Protein AF-A0A6S6TZC6-F1 (afdb_monomer)

pLDDT: mean 83.6, std 11.92, range [46.72, 96.12]

Sequence (121 aa):
MRLTLNKPEFILLQKLIDESQKQHQKSLKFFDDEEMAMLQAISLRISQNALKPISPKKKNATKEATQKRIKEAKNKISNAVNMMRFENKKITISSIASEAGVSYNTVKKYKDSINEIAKTY

Foldseek 3Di:
DDDDDDPVRVVVVVVVVVVVVVVVVVVVVVDDPVNVVVVVVVVVVVVVVVPDDDDPVRVVVVVVVVVVVLVLLVVLLLVLLVVCVVVVHDDDLVSSCVSSVHDSVSSVVCVVVSVVSVPPD

Organism: NCBI:txid269237

Structure (mmCIF, N/CA/C/O backbone):
data_AF-A0A6S6TZC6-F1
#
_entry.id   AF-A0A6S6TZC6-F1
#
loop_
_atom_site.group_PDB
_atom_site.id
_atom_site.type_symbol
_atom_site.label_atom_id
_atom_site.label_alt_id
_atom_site.label_comp_id
_atom_site.label_asym_id
_atom_site.label_entity_id
_atom_site.label_seq_id
_atom_site.pdbx_PDB_ins_code
_atom_site.Cartn_x
_atom_site.Cartn_y
_atom_site.Cartn_z
_atom_site.occupancy
_atom_site.B_iso_or_equiv
_atom_site.auth_seq_id
_atom_site.auth_comp_id
_atom_site.auth_asym_id
_atom_site.auth_atom_id
_atom_site.pdbx_PDB_model_num
ATOM 1 N N . MET A 1 1 ? 42.800 -20.104 -9.813 1.00 49.00 1 MET A N 1
ATOM 2 C CA . MET A 1 1 ? 43.556 -21.378 -9.821 1.00 49.00 1 MET A CA 1
ATOM 3 C C . MET A 1 1 ? 44.572 -21.298 -10.958 1.00 49.00 1 MET A C 1
ATOM 5 O O . MET A 1 1 ? 44.173 -20.880 -12.037 1.00 49.00 1 MET A O 1
ATOM 9 N N . ARG A 1 2 ? 45.867 -21.570 -10.733 1.00 54.28 2 ARG A N 1
ATOM 10 C CA . ARG A 1 2 ? 46.909 -21.461 -11.777 1.00 54.28 2 ARG A CA 1
ATOM 11 C C . ARG A 1 2 ? 47.051 -22.816 -12.471 1.00 54.28 2 ARG A C 1
ATOM 13 O O . ARG A 1 2 ? 47.374 -23.791 -11.804 1.00 54.28 2 ARG A O 1
ATOM 20 N N . LEU A 1 3 ? 46.777 -22.880 -13.772 1.00 68.88 3 LEU A N 1
ATOM 21 C CA . LEU A 1 3 ? 46.941 -24.104 -14.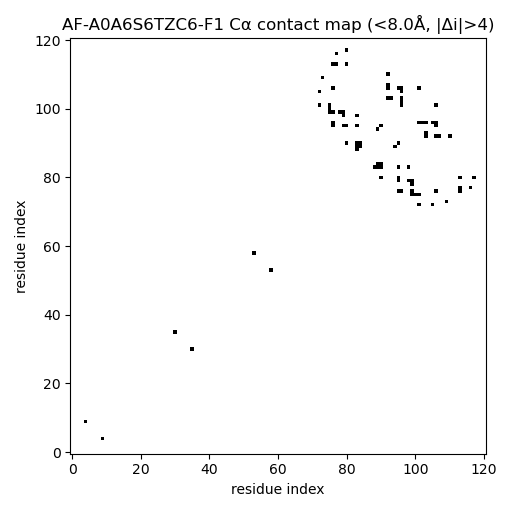559 1.00 68.88 3 LEU A CA 1
ATOM 22 C C . LEU A 1 3 ? 48.418 -24.282 -14.929 1.00 68.88 3 LEU A C 1
ATOM 24 O O . LEU A 1 3 ? 49.012 -23.409 -15.561 1.00 68.88 3 LEU A O 1
ATOM 28 N N . THR A 1 4 ? 49.017 -25.397 -14.515 1.00 80.38 4 THR A N 1
ATOM 29 C CA . THR A 1 4 ? 50.355 -25.823 -14.945 1.00 80.38 4 THR A CA 1
ATOM 30 C C . THR A 1 4 ? 50.207 -26.697 -16.185 1.00 80.38 4 THR A C 1
ATOM 32 O O . THR A 1 4 ? 49.834 -27.860 -16.067 1.00 80.38 4 THR A O 1
ATOM 35 N N . LEU A 1 5 ? 50.453 -26.122 -17.361 1.00 78.31 5 LEU A N 1
ATOM 36 C CA . LEU A 1 5 ? 50.323 -26.796 -18.657 1.00 78.31 5 LEU A CA 1
ATOM 37 C C . LEU A 1 5 ? 51.710 -27.079 -19.234 1.00 78.31 5 LEU A C 1
ATOM 39 O O . LEU A 1 5 ? 52.609 -26.237 -19.133 1.00 78.31 5 LEU A O 1
ATOM 43 N N . ASN A 1 6 ? 51.885 -28.239 -19.865 1.00 83.00 6 ASN A N 1
ATOM 44 C CA . ASN A 1 6 ? 53.082 -28.488 -20.663 1.00 83.00 6 ASN A CA 1
ATOM 45 C C . ASN A 1 6 ? 53.009 -27.717 -22.002 1.00 83.00 6 ASN A C 1
ATOM 47 O O . ASN A 1 6 ? 51.966 -27.201 -22.410 1.00 83.00 6 ASN A O 1
ATOM 51 N N . LYS A 1 7 ? 54.147 -27.590 -22.694 1.00 79.50 7 LYS A N 1
ATOM 52 C CA . LYS A 1 7 ? 54.247 -26.800 -23.934 1.00 79.50 7 LYS A CA 1
ATOM 53 C C . LYS A 1 7 ? 53.235 -27.213 -25.027 1.00 79.50 7 LYS A C 1
ATOM 55 O O . LYS A 1 7 ? 52.635 -26.309 -25.608 1.00 79.50 7 LYS A O 1
ATOM 60 N N . PRO A 1 8 ? 53.011 -28.509 -25.328 1.00 84.56 8 PRO A N 1
ATOM 61 C CA . PRO A 1 8 ? 52.013 -28.895 -26.326 1.00 84.56 8 PRO A CA 1
ATOM 62 C C . PRO A 1 8 ? 50.566 -28.644 -25.873 1.00 84.56 8 PRO A C 1
ATOM 64 O O . PRO A 1 8 ? 49.764 -28.183 -26.684 1.00 84.56 8 PRO A O 1
ATOM 67 N N . GLU A 1 9 ? 50.235 -28.856 -24.596 1.00 84.56 9 GLU A N 1
ATOM 68 C CA . GLU A 1 9 ? 48.907 -28.538 -24.048 1.00 84.56 9 GLU A CA 1
ATOM 69 C C . GLU A 1 9 ? 48.603 -27.044 -24.136 1.00 84.56 9 GLU A C 1
ATOM 71 O O . GLU A 1 9 ? 47.504 -26.663 -24.528 1.00 84.56 9 GLU A O 1
ATOM 76 N N . PHE A 1 10 ? 49.585 -26.190 -23.839 1.00 87.12 10 PHE A N 1
ATOM 77 C CA . PHE A 1 10 ? 49.433 -24.742 -23.963 1.00 87.12 10 PHE A CA 1
ATOM 78 C C . PHE A 1 10 ? 49.112 -24.320 -25.404 1.00 87.12 10 PHE A C 1
ATOM 80 O O . PHE A 1 10 ? 48.205 -23.521 -25.630 1.00 87.12 10 PHE A O 1
ATOM 87 N N . ILE A 1 11 ? 49.810 -24.892 -26.391 1.00 86.19 11 ILE A N 1
ATOM 88 C CA . ILE A 1 11 ? 49.574 -24.602 -27.814 1.00 86.19 11 ILE A CA 1
ATOM 89 C C . ILE A 1 11 ? 48.175 -25.061 -28.241 1.00 86.19 11 ILE A C 1
ATOM 91 O O . ILE A 1 11 ? 47.490 -24.346 -28.973 1.00 86.19 11 ILE A O 1
ATOM 95 N N . LEU A 1 12 ? 47.745 -26.243 -27.793 1.00 86.88 12 LEU A N 1
ATOM 96 C CA . LEU A 1 12 ? 46.410 -26.761 -28.086 1.00 86.88 12 LEU A CA 1
ATOM 97 C C . LEU A 1 12 ? 45.326 -25.865 -27.479 1.00 86.88 12 LEU A C 1
ATOM 99 O O . LEU A 1 12 ? 44.361 -25.514 -28.153 1.00 86.88 12 LEU A O 1
ATOM 103 N N . LEU A 1 13 ? 45.513 -25.453 -26.227 1.00 85.62 13 LEU A N 1
ATOM 104 C CA . LEU A 1 13 ? 44.570 -24.607 -25.508 1.00 85.62 13 LEU A CA 1
ATOM 105 C C . LEU A 1 13 ? 44.466 -23.216 -26.148 1.00 85.62 13 LEU A C 1
ATOM 107 O O . LEU A 1 13 ? 43.363 -22.696 -26.293 1.00 85.62 13 LEU A O 1
ATOM 111 N N . GLN A 1 14 ? 45.583 -22.661 -26.627 1.00 84.38 14 GLN A N 1
ATOM 112 C CA . GLN A 1 14 ? 45.581 -21.412 -27.387 1.00 84.38 14 GLN A CA 1
ATOM 113 C C . GLN A 1 14 ? 44.784 -21.540 -28.692 1.00 84.38 14 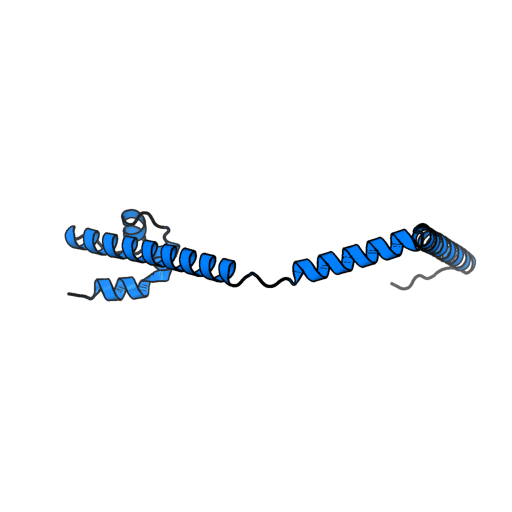GLN A C 1
ATOM 115 O O . GLN A 1 14 ? 43.933 -20.700 -28.969 1.00 84.38 14 GLN A O 1
ATOM 120 N N . LYS A 1 15 ? 44.987 -22.620 -29.460 1.00 87.25 15 LYS A N 1
ATOM 121 C CA . LYS A 1 15 ? 44.219 -22.867 -30.693 1.00 87.25 15 LYS A CA 1
ATOM 122 C C . LYS A 1 15 ? 42.718 -22.991 -30.425 1.00 87.25 15 LYS A C 1
ATOM 124 O O . LYS A 1 15 ? 41.926 -22.414 -31.163 1.00 87.25 15 LYS A O 1
ATOM 129 N N . LEU A 1 16 ? 42.333 -23.696 -29.360 1.00 86.12 16 LEU A N 1
ATOM 130 C CA . LEU A 1 16 ? 40.928 -23.855 -28.969 1.00 86.12 16 LEU A CA 1
ATOM 131 C C . LEU A 1 16 ? 40.285 -22.524 -28.561 1.00 86.12 16 LEU A C 1
ATOM 133 O O . LEU A 1 16 ? 39.140 -22.253 -28.925 1.00 86.12 16 LEU A O 1
ATOM 137 N N . ILE A 1 17 ? 41.016 -21.675 -27.832 1.00 86.50 17 ILE A N 1
ATOM 138 C CA . ILE A 1 17 ? 40.553 -20.327 -27.483 1.00 86.50 17 ILE A CA 1
ATOM 139 C C . ILE A 1 17 ? 40.369 -19.489 -28.751 1.00 86.50 17 ILE A C 1
ATOM 141 O O . ILE A 1 17 ? 39.317 -18.872 -28.921 1.00 86.50 17 ILE A O 1
ATOM 145 N N . ASP A 1 18 ? 41.342 -19.510 -29.661 1.00 84.62 18 ASP A N 1
ATOM 146 C CA . ASP A 1 18 ? 41.285 -18.747 -30.908 1.00 84.62 18 ASP A CA 1
ATOM 147 C C . ASP A 1 18 ? 40.115 -19.204 -31.803 1.00 84.62 18 ASP A C 1
ATOM 149 O O . ASP A 1 18 ? 39.446 -18.381 -32.429 1.00 84.62 18 ASP A O 1
ATOM 153 N N . GLU A 1 19 ? 39.828 -20.507 -31.860 1.00 81.62 19 GLU A N 1
ATOM 154 C CA . GLU A 1 19 ? 38.679 -21.063 -32.587 1.00 81.62 19 GLU A CA 1
ATOM 155 C C . GLU A 1 19 ? 37.340 -20.682 -31.950 1.00 81.62 19 GLU A C 1
ATOM 157 O O . GLU A 1 19 ? 36.425 -20.257 -32.659 1.00 81.62 19 GLU A O 1
ATOM 162 N N . SER A 1 20 ? 37.235 -20.761 -30.622 1.00 76.25 20 SER A N 1
ATOM 163 C CA . SER A 1 20 ? 36.042 -20.345 -29.874 1.00 76.25 20 SER A CA 1
ATOM 164 C C . SER A 1 20 ? 35.745 -18.855 -30.071 1.00 76.25 20 SER A C 1
ATOM 166 O O . SER A 1 20 ? 34.616 -18.469 -30.384 1.00 76.25 20 SER A O 1
ATOM 168 N N . GLN A 1 21 ? 36.774 -18.003 -30.001 1.00 75.88 21 GLN A N 1
ATOM 169 C CA . GLN A 1 21 ? 36.622 -16.572 -30.260 1.00 75.88 21 GLN A CA 1
ATOM 170 C C . GLN A 1 21 ? 36.233 -16.289 -31.711 1.00 75.88 21 GLN A C 1
ATOM 172 O O . GLN A 1 21 ? 35.347 -15.469 -31.947 1.00 75.88 21 GLN A O 1
ATOM 177 N N . LYS A 1 22 ? 36.810 -17.002 -32.687 1.00 70.62 22 LYS A N 1
ATOM 178 C CA . LYS A 1 22 ? 36.399 -16.897 -34.096 1.00 70.62 22 LYS A CA 1
ATOM 179 C C . LYS A 1 22 ? 34.941 -17.294 -34.300 1.00 70.62 22 LYS A C 1
ATOM 181 O O . LYS A 1 22 ? 34.256 -16.617 -35.057 1.00 70.62 22 LYS A O 1
ATOM 186 N N . GLN A 1 23 ? 34.446 -18.341 -33.639 1.00 65.19 23 GLN A N 1
ATOM 187 C CA . GLN A 1 23 ? 33.035 -18.739 -33.714 1.00 65.19 23 GLN A CA 1
ATOM 188 C C . GLN A 1 23 ? 32.113 -17.673 -33.117 1.00 65.19 23 GLN A C 1
ATOM 190 O O . GLN A 1 23 ? 31.128 -17.302 -33.751 1.00 65.19 23 GLN A O 1
ATOM 195 N N . HIS A 1 24 ? 32.474 -17.121 -31.957 1.00 58.69 24 HIS A N 1
ATOM 196 C CA . HIS A 1 24 ? 31.706 -16.063 -31.299 1.00 58.69 24 HIS A CA 1
ATOM 197 C C . HIS A 1 24 ? 31.683 -14.765 -32.125 1.00 58.69 24 HIS A C 1
ATOM 199 O O . HIS A 1 24 ? 30.649 -14.116 -32.284 1.00 58.69 24 HIS A O 1
ATOM 205 N N . GLN A 1 25 ? 32.819 -14.411 -32.727 1.00 59.69 25 GLN A N 1
ATOM 206 C CA . GLN A 1 25 ? 32.931 -13.257 -33.615 1.00 59.69 25 GLN A CA 1
ATOM 207 C C . GLN A 1 25 ? 32.214 -13.498 -34.953 1.00 59.69 25 GLN A C 1
ATOM 209 O O . GLN A 1 25 ? 31.667 -12.561 -35.526 1.00 59.69 25 GLN A O 1
ATOM 214 N N . LYS A 1 26 ? 32.162 -14.747 -35.436 1.00 58.53 26 LYS A N 1
ATOM 215 C CA . LYS A 1 26 ? 31.397 -15.146 -36.623 1.00 58.53 26 LYS A CA 1
ATOM 216 C C . LYS A 1 26 ? 29.893 -15.048 -36.368 1.00 58.53 26 LYS A C 1
ATOM 218 O O . LYS A 1 26 ? 29.213 -14.480 -37.208 1.00 58.53 26 LYS A O 1
ATOM 223 N N . SER A 1 27 ? 29.386 -15.486 -35.209 1.00 58.16 27 SER A N 1
ATOM 224 C CA . SER A 1 27 ? 27.970 -15.308 -34.837 1.00 58.16 27 SER A CA 1
ATOM 225 C C . SER A 1 27 ? 27.570 -13.842 -34.650 1.00 58.16 27 SER A C 1
ATOM 227 O O . SER A 1 27 ? 26.444 -13.482 -34.962 1.00 58.16 27 SER A O 1
ATOM 229 N N . LEU A 1 28 ? 28.487 -12.980 -34.195 1.00 52.97 28 LEU A N 1
ATOM 230 C CA . LEU A 1 28 ? 28.237 -11.536 -34.088 1.00 52.97 28 LEU A CA 1
ATOM 231 C C . LEU A 1 28 ? 28.246 -10.826 -35.457 1.00 52.97 28 LEU A C 1
ATOM 233 O O . LEU A 1 28 ? 27.639 -9.774 -35.601 1.00 52.97 28 LEU A O 1
ATOM 237 N N . LYS A 1 29 ? 28.925 -11.408 -36.457 1.00 55.47 29 LYS A N 1
ATOM 238 C CA . LYS A 1 29 ? 28.971 -10.950 -37.859 1.00 55.47 29 LYS A CA 1
ATOM 239 C C . LYS A 1 29 ? 27.866 -11.549 -38.745 1.00 55.47 29 LYS A C 1
ATOM 241 O O . LYS A 1 29 ? 27.893 -11.327 -39.950 1.00 55.47 29 LYS A O 1
ATOM 246 N N . PHE A 1 30 ? 26.955 -12.347 -38.181 1.00 57.44 30 PHE A N 1
ATOM 247 C CA . PHE A 1 30 ? 25.826 -12.935 -38.914 1.00 57.44 30 PHE A CA 1
ATOM 248 C C . PHE A 1 30 ? 24.583 -12.043 -38.939 1.00 57.44 30 PHE A C 1
ATOM 250 O O . PHE A 1 30 ? 23.687 -12.334 -39.719 1.00 57.44 30 PHE A O 1
ATOM 257 N N . PHE A 1 31 ? 24.552 -10.991 -38.119 1.00 58.69 31 PHE A N 1
ATOM 258 C CA . PHE A 1 31 ? 23.545 -9.944 -38.210 1.00 58.69 31 PHE A CA 1
ATOM 259 C C . PHE A 1 31 ? 24.062 -8.889 -39.181 1.00 58.69 31 PHE A C 1
ATOM 261 O O . PHE A 1 31 ? 25.115 -8.286 -38.956 1.00 58.69 31 PHE A O 1
ATOM 268 N N . ASP A 1 32 ? 23.349 -8.710 -40.278 1.00 72.06 32 ASP A N 1
ATOM 269 C CA . ASP A 1 32 ? 23.529 -7.611 -41.209 1.00 72.06 32 ASP A CA 1
ATOM 270 C C . ASP A 1 32 ? 23.303 -6.259 -40.512 1.00 72.06 32 ASP A C 1
ATOM 272 O O . ASP A 1 32 ? 22.707 -6.161 -39.432 1.00 72.06 32 ASP A O 1
ATOM 276 N N . ASP A 1 33 ? 23.837 -5.189 -41.110 1.00 75.50 33 ASP A N 1
ATOM 277 C CA . ASP A 1 33 ? 23.828 -3.848 -40.512 1.00 7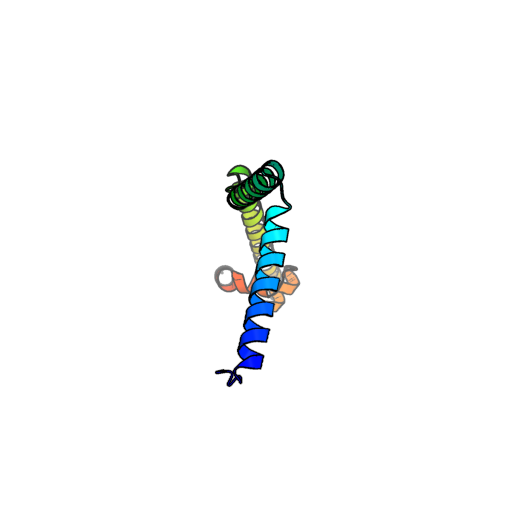5.50 33 ASP A CA 1
ATOM 278 C C . ASP A 1 33 ? 22.399 -3.383 -40.157 1.00 75.50 33 ASP A C 1
ATOM 280 O O . ASP A 1 33 ? 22.192 -2.681 -39.162 1.00 75.50 33 ASP A O 1
ATOM 284 N N . GLU A 1 34 ? 21.401 -3.836 -40.923 1.00 80.38 34 GLU A N 1
ATOM 285 C CA . GLU A 1 34 ? 19.979 -3.592 -40.668 1.00 80.38 34 GLU A CA 1
ATOM 286 C C . GLU A 1 34 ? 19.468 -4.303 -39.405 1.00 80.38 34 GLU A C 1
ATOM 288 O O . GLU A 1 34 ? 18.792 -3.684 -38.576 1.00 80.38 34 GLU A O 1
ATOM 293 N N . GLU A 1 35 ? 19.823 -5.574 -39.202 1.00 83.25 35 GLU A N 1
ATOM 294 C CA . GLU A 1 35 ? 19.421 -6.346 -38.022 1.00 83.25 35 GLU A CA 1
ATOM 295 C C . GLU A 1 35 ? 20.062 -5.784 -36.746 1.00 83.25 35 GLU A C 1
ATOM 297 O O . GLU A 1 35 ? 19.398 -5.629 -35.714 1.00 83.25 35 GLU A O 1
ATOM 302 N N . MET A 1 36 ? 21.331 -5.375 -36.824 1.00 82.81 36 MET A N 1
ATOM 303 C CA . MET A 1 36 ? 22.018 -4.710 -35.714 1.00 82.81 36 MET A CA 1
ATOM 304 C C . MET A 1 36 ? 21.395 -3.352 -35.374 1.00 82.81 36 MET A C 1
ATOM 306 O O . MET A 1 36 ? 21.209 -3.038 -34.191 1.00 82.81 36 MET A O 1
ATOM 310 N N . ALA A 1 37 ? 21.015 -2.562 -36.381 1.00 86.50 37 ALA A N 1
ATOM 311 C CA . ALA A 1 37 ? 20.290 -1.312 -36.173 1.00 86.50 37 ALA A CA 1
ATOM 312 C C . ALA A 1 37 ? 18.913 -1.555 -35.529 1.00 86.50 37 ALA A C 1
ATOM 314 O O . ALA A 1 37 ? 18.503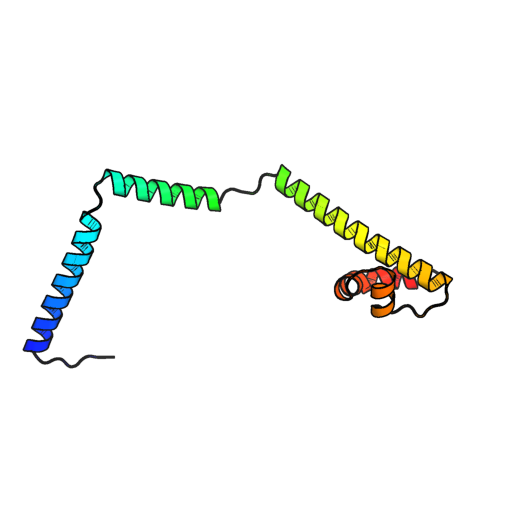 -0.823 -34.620 1.00 86.5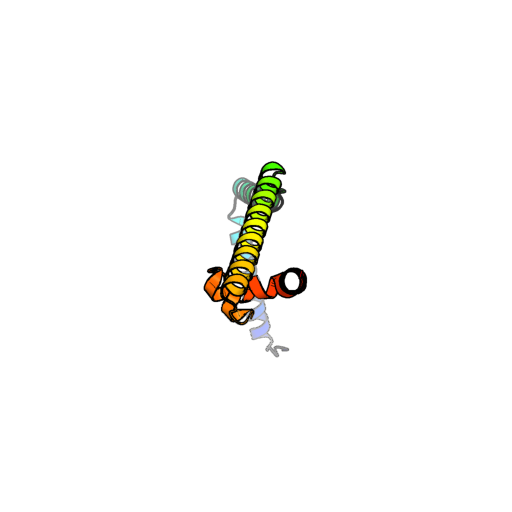0 37 ALA A O 1
ATOM 315 N N . MET A 1 38 ? 18.215 -2.620 -35.932 1.00 88.00 38 MET A N 1
ATOM 316 C CA . MET A 1 38 ? 16.922 -3.002 -35.367 1.00 88.00 38 MET A CA 1
ATOM 317 C C . MET A 1 38 ? 17.036 -3.419 -33.896 1.00 88.00 38 MET A C 1
ATOM 319 O O . MET A 1 38 ? 16.245 -2.964 -33.065 1.00 88.00 38 MET A O 1
ATOM 323 N N . LEU A 1 39 ? 18.043 -4.219 -33.537 1.00 86.06 39 LEU A N 1
ATOM 324 C CA . LEU A 1 39 ? 18.298 -4.628 -32.151 1.00 86.06 39 LEU A CA 1
ATOM 325 C C . LEU A 1 39 ? 18.624 -3.428 -31.254 1.00 86.06 39 LEU A C 1
ATOM 327 O O . LEU A 1 39 ? 18.092 -3.315 -30.144 1.00 86.06 39 LEU A O 1
ATOM 331 N N . GLN A 1 40 ? 19.435 -2.490 -31.748 1.00 88.38 40 GLN A N 1
ATOM 332 C CA . GLN A 1 40 ? 19.715 -1.242 -31.035 1.00 88.38 40 GLN A CA 1
ATOM 333 C C . GLN A 1 40 ? 18.444 -0.403 -30.846 1.00 88.38 40 GLN A C 1
ATOM 335 O O . GLN A 1 40 ? 18.181 0.076 -29.740 1.00 88.38 40 GLN A O 1
ATOM 340 N N . ALA A 1 41 ? 17.602 -0.282 -31.877 1.00 89.38 41 ALA A N 1
ATOM 341 C CA . ALA A 1 41 ? 16.334 0.438 -31.791 1.00 89.38 41 ALA A CA 1
ATOM 342 C C . ALA A 1 41 ? 15.354 -0.207 -30.792 1.00 89.38 41 ALA A C 1
ATOM 344 O O . ALA A 1 41 ? 14.667 0.500 -30.047 1.00 89.38 41 ALA A O 1
ATOM 345 N N . ILE A 1 42 ? 15.300 -1.542 -30.735 1.00 88.75 42 ILE A N 1
ATOM 346 C CA . ILE A 1 42 ? 14.491 -2.288 -29.761 1.00 88.75 42 ILE A CA 1
ATOM 347 C C . ILE A 1 42 ? 14.996 -2.026 -28.338 1.00 88.75 42 ILE A C 1
ATOM 349 O O . ILE A 1 42 ? 14.200 -1.656 -27.471 1.00 88.75 42 ILE A O 1
ATOM 353 N N . SER A 1 43 ? 16.305 -2.143 -28.103 1.00 87.56 43 SER A N 1
ATOM 354 C CA . SER A 1 43 ? 16.926 -1.863 -26.801 1.00 87.56 43 SER A CA 1
ATOM 355 C C . SER A 1 43 ? 16.637 -0.433 -26.321 1.00 87.56 43 SER A C 1
ATOM 357 O O . SER A 1 43 ? 16.238 -0.211 -25.169 1.00 87.56 43 SER A O 1
ATOM 359 N N . LEU A 1 44 ? 16.729 0.541 -27.233 1.00 88.06 44 LEU A N 1
ATOM 360 C CA . LEU A 1 44 ? 16.420 1.942 -26.958 1.00 88.06 44 LEU A CA 1
ATOM 361 C C . LEU A 1 44 ? 14.943 2.129 -26.570 1.00 88.06 44 LEU A C 1
ATOM 363 O O . LEU A 1 44 ? 14.643 2.776 -25.565 1.00 88.06 44 LEU A O 1
ATOM 367 N N . ARG A 1 45 ? 14.008 1.530 -27.321 1.00 84.50 45 ARG A N 1
ATOM 368 C CA . ARG A 1 45 ? 12.562 1.606 -27.037 1.00 84.50 45 ARG A CA 1
ATOM 369 C C . ARG A 1 45 ? 12.196 0.962 -25.704 1.00 84.50 45 ARG A C 1
ATOM 371 O O . ARG A 1 45 ? 11.373 1.518 -24.976 1.00 84.50 45 ARG A O 1
ATOM 378 N N . ILE A 1 46 ? 12.784 -0.190 -25.381 1.00 84.62 46 ILE A N 1
ATOM 379 C CA . ILE A 1 46 ? 12.570 -0.874 -24.098 1.00 84.62 46 ILE A CA 1
ATOM 380 C C . ILE A 1 46 ? 13.033 0.027 -22.952 1.00 84.62 46 ILE A C 1
ATOM 382 O O . ILE A 1 46 ? 12.258 0.282 -22.030 1.00 84.62 46 ILE A O 1
ATOM 386 N N . SER A 1 47 ? 14.243 0.580 -23.053 1.00 78.56 47 SER A N 1
ATOM 387 C CA . SER A 1 47 ? 14.802 1.489 -22.047 1.00 78.56 47 SER A CA 1
ATOM 388 C C . SER A 1 47 ? 13.932 2.737 -21.862 1.00 78.56 47 SER A C 1
ATOM 390 O O . SER A 1 47 ? 13.584 3.102 -20.741 1.00 78.56 47 SER A O 1
ATOM 392 N N . GLN A 1 48 ? 13.493 3.358 -22.960 1.00 79.38 48 GLN A N 1
ATOM 393 C CA . GLN A 1 48 ? 12.612 4.526 -22.914 1.00 79.38 48 GLN A CA 1
ATOM 394 C C . GLN A 1 48 ? 11.248 4.204 -22.295 1.00 79.38 48 GLN A C 1
ATOM 396 O O . GLN A 1 48 ? 10.743 4.986 -21.496 1.00 79.38 48 GLN A O 1
ATOM 401 N N . ASN A 1 49 ? 10.641 3.064 -22.638 1.00 73.12 49 ASN A N 1
ATOM 402 C CA . ASN A 1 49 ? 9.347 2.652 -22.092 1.00 73.12 49 ASN A CA 1
ATOM 403 C C . ASN A 1 49 ? 9.420 2.287 -20.606 1.00 73.12 49 ASN A C 1
ATOM 405 O O . ASN A 1 49 ? 8.495 2.624 -19.870 1.00 73.12 49 ASN A O 1
ATOM 409 N N . ALA A 1 50 ? 10.504 1.650 -20.158 1.00 69.25 50 ALA A N 1
ATOM 410 C CA . ALA A 1 50 ? 10.728 1.350 -18.745 1.00 69.25 50 ALA A CA 1
ATOM 411 C C . ALA A 1 50 ? 10.858 2.627 -17.895 1.00 69.25 50 ALA A C 1
ATOM 413 O O . ALA A 1 50 ? 10.428 2.656 -16.744 1.00 69.25 50 ALA A O 1
ATOM 414 N N . LEU A 1 51 ? 11.397 3.699 -18.481 1.00 66.19 51 LEU A N 1
ATOM 415 C CA . LEU A 1 51 ? 11.584 4.994 -17.826 1.00 66.19 51 LEU A CA 1
ATOM 416 C C . LEU A 1 51 ? 10.379 5.934 -17.956 1.00 66.19 51 LEU A C 1
ATOM 418 O O . LEU A 1 51 ? 10.415 7.037 -17.407 1.00 66.19 51 LEU A O 1
ATOM 422 N N . LYS A 1 52 ? 9.307 5.546 -18.666 1.00 73.31 52 LYS A N 1
ATOM 423 C CA . LYS A 1 52 ? 8.151 6.433 -18.847 1.00 73.31 52 LYS A CA 1
ATOM 424 C C . LYS A 1 52 ? 7.501 6.727 -17.492 1.00 73.31 52 LYS A C 1
ATOM 426 O O . LYS A 1 52 ? 6.975 5.811 -16.853 1.00 73.31 52 LYS A O 1
ATOM 431 N N . PRO A 1 53 ? 7.472 8.000 -17.055 1.00 70.81 53 PRO A N 1
ATOM 432 C CA . PRO A 1 53 ? 6.838 8.352 -15.799 1.00 70.81 53 PRO A CA 1
ATOM 433 C C . PRO A 1 53 ? 5.340 8.051 -15.877 1.00 70.81 53 PRO A C 1
ATOM 435 O O . PRO A 1 53 ? 4.676 8.309 -16.885 1.00 70.81 53 PRO A O 1
ATOM 438 N N . ILE A 1 54 ? 4.787 7.506 -14.791 1.00 78.44 54 ILE A N 1
ATOM 439 C CA . ILE A 1 54 ? 3.344 7.284 -14.672 1.00 78.44 54 ILE A CA 1
ATOM 440 C C . ILE A 1 54 ? 2.626 8.619 -14.885 1.00 78.44 54 ILE A C 1
ATOM 442 O O . ILE A 1 54 ? 2.895 9.596 -14.184 1.00 78.44 54 ILE A O 1
ATOM 446 N N . SER A 1 55 ? 1.681 8.637 -15.831 1.00 85.12 55 SER A N 1
ATOM 447 C CA . SER A 1 55 ? 0.843 9.807 -16.109 1.00 85.12 55 SER A CA 1
ATOM 448 C C . SER A 1 55 ? 0.229 10.363 -14.814 1.00 85.12 55 SER A C 1
ATOM 450 O O . SER A 1 55 ? -0.267 9.578 -13.993 1.00 85.12 55 SER A O 1
ATOM 452 N N . PRO A 1 56 ? 0.184 11.697 -14.634 1.00 87.31 56 PRO A N 1
ATOM 453 C CA . PRO A 1 56 ? -0.374 12.316 -13.432 1.00 87.31 56 PRO A CA 1
ATOM 454 C C . PRO A 1 56 ? -1.810 11.854 -13.156 1.00 87.31 56 PRO A C 1
ATOM 456 O O . PRO A 1 56 ? -2.155 11.601 -12.005 1.00 87.31 56 PRO A O 1
ATOM 459 N N . LYS A 1 57 ? -2.615 11.618 -14.202 1.00 90.62 57 LYS A N 1
ATOM 460 C CA . LYS A 1 57 ? -3.982 11.088 -14.076 1.00 90.62 57 LYS A CA 1
ATOM 461 C C . LYS A 1 57 ? -4.007 9.702 -13.426 1.00 90.62 57 LYS A C 1
ATOM 463 O O . LYS A 1 57 ? -4.784 9.470 -12.506 1.00 90.62 57 LYS A O 1
ATOM 468 N N . LYS A 1 58 ? -3.122 8.794 -13.859 1.00 86.50 58 LYS A N 1
ATOM 469 C CA . LYS A 1 58 ? -2.991 7.449 -13.269 1.00 86.50 58 LYS A CA 1
ATOM 470 C C . LYS A 1 58 ? -2.501 7.529 -11.823 1.00 86.50 58 LYS A C 1
ATOM 472 O O . LYS A 1 58 ? -3.046 6.857 -10.956 1.00 86.50 58 LYS A O 1
ATOM 477 N N . LYS A 1 59 ? -1.515 8.389 -11.547 1.00 88.81 59 LYS A N 1
ATOM 478 C CA . LYS A 1 59 ? -0.997 8.608 -10.188 1.00 88.81 59 LYS A CA 1
ATOM 479 C C . LYS A 1 59 ? -2.088 9.123 -9.244 1.00 88.81 59 LYS A C 1
ATOM 481 O O . LYS A 1 59 ? -2.194 8.631 -8.123 1.00 88.81 59 LYS A O 1
ATOM 486 N N . ASN A 1 60 ? -2.899 10.079 -9.694 1.00 92.38 60 ASN A N 1
ATOM 487 C CA . ASN A 1 60 ? -3.989 10.652 -8.906 1.00 92.38 60 ASN A CA 1
ATOM 488 C C . ASN A 1 60 ? -5.102 9.631 -8.655 1.00 92.38 60 ASN A C 1
ATOM 490 O O . ASN A 1 60 ? -5.471 9.435 -7.502 1.00 92.38 60 ASN A O 1
ATOM 494 N N . ALA A 1 61 ? -5.526 8.886 -9.679 1.00 92.00 61 ALA A N 1
ATOM 495 C CA . ALA A 1 61 ? -6.511 7.817 -9.516 1.00 92.00 61 ALA A CA 1
ATOM 496 C C . ALA A 1 61 ? -6.062 6.759 -8.485 1.00 92.00 61 ALA A C 1
ATOM 498 O O . ALA A 1 61 ? -6.832 6.370 -7.608 1.00 92.00 61 ALA A O 1
ATOM 499 N N . THR A 1 62 ? -4.790 6.336 -8.517 1.00 92.81 62 THR A N 1
ATOM 500 C CA . THR A 1 62 ? -4.243 5.399 -7.519 1.00 92.81 62 THR A CA 1
ATOM 501 C C . THR A 1 62 ? -4.234 5.996 -6.110 1.00 92.81 62 THR A C 1
ATOM 503 O O . THR A 1 62 ? -4.543 5.296 -5.141 1.00 92.81 62 THR A O 1
ATOM 506 N N . LYS A 1 63 ? -3.898 7.286 -5.971 1.00 94.31 63 LYS A N 1
ATOM 507 C CA . LYS A 1 63 ? -3.943 7.987 -4.679 1.00 94.31 63 LYS A CA 1
ATOM 508 C C . LYS A 1 63 ? -5.366 8.039 -4.126 1.00 94.31 63 LYS A C 1
ATOM 510 O O . LYS A 1 63 ? -5.561 7.672 -2.971 1.00 94.31 63 LYS A O 1
ATOM 515 N N . GLU A 1 64 ? -6.342 8.426 -4.941 1.00 95.25 64 GLU A N 1
ATOM 516 C CA . GLU A 1 64 ? -7.755 8.503 -4.552 1.00 95.25 64 GLU A CA 1
ATOM 517 C C . GLU A 1 64 ? -8.302 7.136 -4.134 1.00 95.25 64 GLU A C 1
ATOM 519 O O . GLU A 1 64 ? -8.889 7.001 -3.059 1.00 95.25 64 GLU A O 1
ATOM 524 N N . ALA A 1 65 ? -8.031 6.088 -4.918 1.00 93.62 65 ALA A N 1
ATOM 525 C CA . ALA A 1 65 ? -8.421 4.724 -4.571 1.00 93.62 65 ALA A CA 1
ATOM 526 C C . ALA A 1 65 ? -7.788 4.267 -3.244 1.00 93.62 65 ALA A C 1
ATOM 528 O O . ALA A 1 65 ? -8.448 3.647 -2.407 1.00 93.62 65 ALA A O 1
ATOM 529 N N . THR A 1 66 ? -6.518 4.612 -3.013 1.00 93.75 66 THR A N 1
ATOM 530 C CA . THR A 1 66 ? -5.819 4.301 -1.758 1.00 93.75 66 THR A CA 1
ATOM 531 C C . THR A 1 66 ? -6.442 5.042 -0.575 1.00 93.75 66 THR A C 1
ATOM 533 O O . THR A 1 66 ? -6.712 4.431 0.459 1.00 93.75 66 THR A O 1
ATOM 536 N N . GLN A 1 67 ? -6.722 6.338 -0.724 1.00 95.12 67 GLN A N 1
ATOM 537 C CA . GLN A 1 67 ? -7.376 7.145 0.308 1.00 95.12 67 GLN A CA 1
ATOM 538 C C . GLN A 1 67 ? -8.777 6.622 0.632 1.00 95.12 67 GLN A C 1
ATOM 540 O O . GLN A 1 67 ? -9.124 6.509 1.809 1.00 95.12 67 GLN A O 1
ATOM 545 N N . LYS A 1 68 ? -9.552 6.226 -0.384 1.00 96.12 68 LYS A N 1
ATOM 546 C CA . LYS A 1 68 ? -10.875 5.619 -0.204 1.00 96.12 68 LYS A CA 1
ATOM 547 C C . LYS A 1 68 ? -10.791 4.337 0.625 1.00 96.12 68 LYS A C 1
ATOM 549 O O . LYS A 1 68 ? -11.478 4.231 1.636 1.00 96.12 68 LYS A O 1
ATOM 554 N N . ARG A 1 69 ? -9.874 3.422 0.284 1.00 92.81 69 ARG A N 1
ATOM 555 C CA . ARG A 1 69 ? -9.642 2.180 1.050 1.00 92.81 69 ARG A CA 1
ATOM 556 C C . ARG A 1 69 ? -9.241 2.452 2.501 1.00 92.81 69 ARG A C 1
ATOM 558 O O . ARG A 1 69 ? -9.695 1.757 3.406 1.00 92.81 69 ARG A O 1
ATOM 565 N N . ILE A 1 70 ? -8.404 3.466 2.737 1.00 93.19 70 ILE A N 1
ATOM 566 C CA . ILE A 1 70 ? -8.015 3.882 4.095 1.00 93.19 70 ILE A CA 1
ATOM 567 C C . ILE A 1 70 ? -9.233 4.396 4.870 1.00 93.19 70 ILE A C 1
ATOM 569 O O . ILE A 1 70 ? -9.429 4.005 6.021 1.00 93.19 70 ILE A O 1
ATOM 573 N N . LYS A 1 71 ? -10.053 5.256 4.254 1.00 94.12 71 LYS A N 1
ATOM 574 C CA . LYS A 1 71 ? -11.262 5.812 4.874 1.00 94.12 71 LYS A CA 1
ATOM 575 C C . LYS A 1 71 ? -12.267 4.714 5.216 1.00 94.12 71 LYS A C 1
ATOM 577 O O . LYS A 1 71 ? -12.765 4.677 6.334 1.00 94.12 71 LYS A O 1
ATOM 582 N N . GLU A 1 72 ? -12.514 3.789 4.294 1.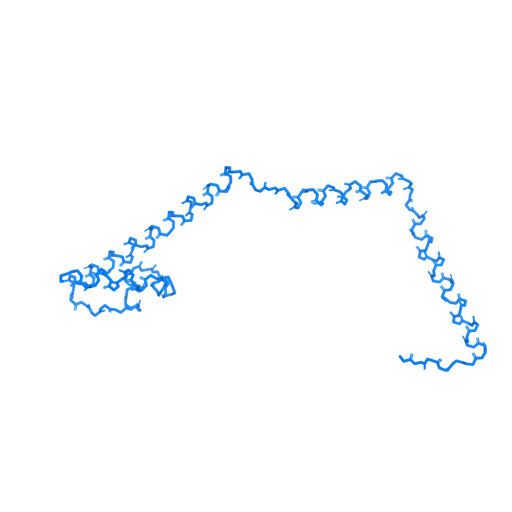00 9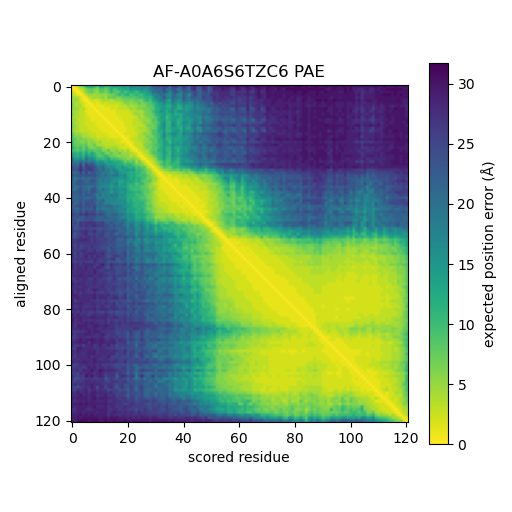4.69 72 GLU A N 1
ATOM 583 C CA . GLU A 1 72 ? -13.405 2.647 4.517 1.00 94.69 72 GLU A CA 1
ATOM 584 C C . GLU A 1 72 ? -12.932 1.773 5.683 1.00 94.69 72 GLU A C 1
ATOM 586 O O . GLU A 1 72 ? -13.731 1.439 6.556 1.00 94.69 72 GLU A O 1
ATOM 591 N N . ALA A 1 73 ? -11.636 1.453 5.754 1.00 92.81 73 ALA A N 1
ATOM 592 C CA . ALA A 1 73 ? -11.083 0.679 6.863 1.00 92.81 73 ALA A CA 1
ATOM 593 C C . ALA A 1 73 ? -11.251 1.399 8.212 1.00 92.81 73 ALA A C 1
ATOM 595 O O . ALA A 1 73 ? -11.691 0.784 9.182 1.00 92.81 73 ALA A O 1
ATOM 596 N N . LYS A 1 74 ? -10.954 2.705 8.268 1.00 93.06 74 LYS A N 1
ATOM 597 C CA . LYS A 1 74 ? -11.149 3.519 9.479 1.00 93.06 74 LYS A CA 1
ATOM 598 C C . LYS A 1 74 ? -12.616 3.563 9.909 1.00 93.06 74 LYS A C 1
ATOM 600 O O . LYS A 1 74 ? -12.897 3.397 11.090 1.00 93.06 74 LYS A O 1
ATOM 605 N N . ASN A 1 75 ? -13.538 3.730 8.962 1.00 94.00 75 ASN A N 1
ATOM 606 C CA . ASN A 1 75 ? -14.971 3.758 9.244 1.00 94.00 75 ASN A CA 1
ATOM 607 C C . ASN A 1 75 ? -15.467 2.418 9.799 1.00 94.00 75 ASN A C 1
ATOM 609 O O . ASN A 1 75 ? -16.164 2.408 10.806 1.00 94.00 75 ASN A O 1
ATOM 613 N N . LYS A 1 76 ? -15.068 1.287 9.198 1.00 94.50 76 LYS A N 1
ATOM 614 C CA . LYS A 1 76 ? -15.421 -0.051 9.705 1.00 94.50 76 LYS A CA 1
ATOM 615 C C . LYS A 1 76 ? -14.928 -0.268 11.134 1.00 94.50 76 LYS A C 1
ATOM 617 O O . LYS A 1 76 ? -15.686 -0.730 11.977 1.00 94.50 76 LYS A O 1
ATOM 622 N N . ILE A 1 77 ? -13.677 0.105 11.404 1.00 94.06 77 ILE A N 1
ATOM 623 C CA . ILE A 1 77 ? -13.072 0.002 12.737 1.00 94.06 77 ILE A CA 1
ATOM 624 C C . ILE A 1 77 ? -13.817 0.885 13.745 1.00 94.06 77 ILE A C 1
ATOM 626 O O . ILE A 1 77 ? -14.154 0.408 14.822 1.00 94.06 77 ILE A O 1
ATOM 630 N N . SER A 1 78 ? -14.097 2.145 13.399 1.00 92.56 78 SER A N 1
ATOM 631 C CA . SER A 1 78 ? -14.828 3.075 14.270 1.00 92.56 78 SER A CA 1
ATOM 632 C C . SER A 1 78 ? -16.229 2.554 14.598 1.00 92.56 78 SER A C 1
ATOM 634 O O . SER A 1 78 ? -16.612 2.482 15.763 1.00 92.56 78 SER A O 1
ATOM 636 N N . ASN A 1 79 ? -16.960 2.095 13.579 1.00 93.62 79 ASN A N 1
ATOM 637 C CA . ASN A 1 79 ? -18.292 1.528 13.753 1.00 93.62 79 ASN A CA 1
ATOM 638 C C . ASN A 1 79 ? -18.258 0.289 14.652 1.00 93.62 79 ASN A C 1
ATOM 640 O O . ASN A 1 79 ? -19.046 0.209 15.586 1.00 93.62 79 ASN A O 1
ATOM 644 N N . ALA A 1 80 ? -17.318 -0.633 14.432 1.00 93.94 80 ALA A N 1
ATOM 645 C CA . ALA A 1 80 ? -17.163 -1.809 15.283 1.00 93.94 80 ALA A CA 1
ATOM 646 C C . ALA A 1 80 ? -16.855 -1.433 16.736 1.00 93.94 80 ALA A C 1
ATOM 648 O O . ALA A 1 80 ? -17.485 -1.952 17.647 1.00 93.94 80 ALA A O 1
ATOM 649 N N . VAL A 1 81 ? -15.940 -0.489 16.970 1.00 92.44 81 VAL A N 1
ATOM 650 C CA . VAL A 1 81 ? -15.630 -0.007 18.324 1.00 92.44 81 VAL A CA 1
ATOM 651 C C . VAL A 1 81 ? -16.874 0.573 19.007 1.00 92.44 81 VAL A C 1
ATOM 653 O O . VAL A 1 81 ? -17.103 0.286 20.180 1.00 92.44 81 VAL A O 1
ATOM 656 N N . ASN A 1 82 ? -17.690 1.345 18.286 1.00 91.94 82 ASN A N 1
ATOM 657 C CA . ASN A 1 82 ? -18.919 1.928 18.826 1.00 91.94 82 ASN A CA 1
ATOM 658 C C . ASN A 1 82 ? -19.982 0.862 19.134 1.00 91.94 82 ASN A C 1
ATOM 660 O O . ASN A 1 82 ? -20.581 0.904 20.205 1.00 91.94 82 ASN A O 1
ATOM 664 N N . MET A 1 83 ? -20.174 -0.119 18.248 1.00 93.25 83 MET A N 1
ATOM 665 C CA . MET A 1 83 ? -21.102 -1.236 18.477 1.00 93.25 83 MET A CA 1
ATOM 666 C C . MET A 1 83 ? -20.661 -2.080 19.674 1.00 93.25 83 MET A C 1
ATOM 668 O O . MET A 1 83 ? -21.444 -2.338 20.582 1.00 93.25 83 MET A O 1
ATOM 672 N N . MET A 1 84 ? -19.373 -2.417 19.746 1.00 91.88 84 MET A N 1
ATOM 673 C CA . MET A 1 84 ? -18.813 -3.156 20.875 1.00 91.88 84 MET A CA 1
ATOM 674 C C . MET A 1 84 ? -18.989 -2.418 22.206 1.00 91.88 84 MET A C 1
ATOM 676 O O . MET A 1 84 ? -19.244 -3.063 23.220 1.00 91.88 84 MET A O 1
ATOM 680 N N . ARG A 1 85 ? -18.876 -1.083 22.218 1.00 89.94 85 ARG A N 1
ATOM 681 C CA . ARG A 1 85 ? -19.177 -0.277 23.412 1.00 89.94 85 ARG A CA 1
ATOM 682 C C . ARG A 1 85 ? -20.636 -0.326 23.793 1.00 89.94 85 ARG A C 1
ATOM 684 O O . ARG A 1 85 ? -20.934 -0.516 24.965 1.00 89.94 85 ARG A O 1
ATOM 691 N N . PHE A 1 86 ? -21.520 -0.151 22.816 1.00 90.81 86 PHE A N 1
ATOM 692 C CA . PHE A 1 86 ? -22.958 -0.209 23.039 1.00 90.81 86 PHE A CA 1
ATOM 693 C C . PHE A 1 86 ? -23.371 -1.547 23.671 1.00 90.81 86 PHE A C 1
ATOM 695 O O . PHE A 1 86 ? -24.199 -1.592 24.573 1.00 90.81 86 PHE A O 1
ATOM 702 N N . GLU A 1 87 ? -22.717 -2.631 23.262 1.00 92.31 87 GLU A N 1
ATOM 703 C CA . GLU A 1 87 ? -22.935 -3.981 23.781 1.00 92.31 87 GLU A CA 1
ATOM 704 C C . GLU A 1 87 ? -22.122 -4.305 25.053 1.00 92.31 87 GLU A C 1
ATOM 706 O O . GLU A 1 87 ? -22.128 -5.451 25.502 1.00 92.31 87 GLU A O 1
ATOM 711 N N . ASN A 1 88 ? -21.393 -3.338 25.629 1.00 88.31 88 ASN A N 1
ATOM 712 C CA . ASN A 1 88 ? -20.475 -3.522 26.765 1.00 88.31 88 ASN A CA 1
ATOM 713 C C . ASN A 1 88 ? -19.461 -4.672 26.577 1.00 88.31 88 ASN A C 1
ATOM 715 O O . ASN A 1 88 ? -19.015 -5.311 27.535 1.00 88.31 88 ASN A O 1
ATOM 719 N N . LYS A 1 89 ? -19.062 -4.949 25.331 1.00 89.88 89 LYS A N 1
ATOM 720 C CA . LYS A 1 89 ? -18.063 -5.968 25.002 1.00 89.88 89 LYS A CA 1
ATOM 721 C C . LYS A 1 89 ? -16.651 -5.431 25.222 1.00 89.88 89 LYS A C 1
ATOM 723 O O . LYS A 1 89 ? -16.343 -4.264 24.981 1.00 89.88 89 LYS A O 1
ATOM 728 N N . LYS A 1 90 ? -15.736 -6.325 25.605 1.00 88.00 90 LYS A N 1
ATOM 729 C CA . LYS A 1 90 ? -14.316 -5.990 25.773 1.00 88.00 90 LYS A CA 1
ATOM 730 C C . LYS A 1 90 ? -13.702 -5.549 24.442 1.00 88.00 90 LYS A C 1
ATOM 732 O O . LYS A 1 90 ? -13.640 -6.326 23.493 1.00 88.00 90 LYS A O 1
ATOM 737 N N . ILE A 1 91 ? -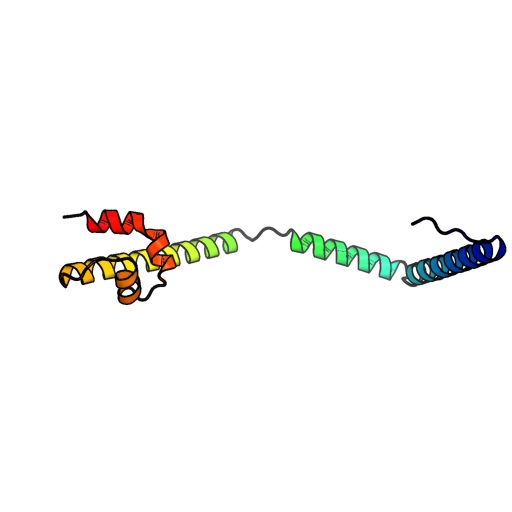13.174 -4.330 24.401 1.00 90.00 91 ILE A N 1
ATOM 738 C CA . ILE A 1 91 ? -12.551 -3.756 23.205 1.00 90.00 91 ILE A CA 1
ATOM 739 C C . ILE A 1 91 ? -11.094 -4.222 23.122 1.00 90.00 91 ILE A C 1
ATOM 741 O O . ILE A 1 91 ? -10.222 -3.741 23.843 1.00 90.00 91 ILE A O 1
ATOM 745 N N . THR A 1 92 ? -10.822 -5.179 22.239 1.00 91.44 92 THR A N 1
ATOM 746 C CA . THR A 1 92 ? -9.472 -5.671 21.929 1.00 91.44 92 THR A CA 1
ATOM 747 C C . THR A 1 92 ? -9.223 -5.626 20.424 1.00 91.44 92 THR A C 1
ATOM 749 O O . THR A 1 92 ? -10.159 -5.637 19.631 1.00 91.44 92 THR A O 1
ATOM 752 N N . ILE A 1 93 ? -7.959 -5.602 19.992 1.00 91.69 93 ILE A N 1
ATOM 753 C CA . ILE A 1 93 ? -7.624 -5.554 18.555 1.00 91.69 93 ILE A CA 1
ATOM 754 C C . ILE A 1 93 ? -8.215 -6.762 17.807 1.00 91.69 93 ILE A C 1
ATOM 756 O O . ILE A 1 93 ? -8.718 -6.609 16.696 1.00 91.69 93 ILE A O 1
ATOM 760 N N . SER A 1 94 ? -8.179 -7.951 18.415 1.00 93.31 94 SER A N 1
ATOM 761 C CA . SER A 1 94 ? -8.746 -9.171 17.834 1.00 93.31 94 SER A CA 1
ATOM 762 C C . SER A 1 94 ? -10.267 -9.112 17.741 1.00 93.31 94 SER A C 1
ATOM 764 O O . SER A 1 94 ? -10.816 -9.427 16.691 1.00 93.31 94 SER A O 1
ATOM 766 N N . SER A 1 95 ? -10.950 -8.664 18.794 1.00 92.12 95 SER A N 1
ATOM 767 C CA . SER A 1 95 ? -12.411 -8.565 18.787 1.00 92.12 95 SER A CA 1
ATOM 768 C C . SER A 1 95 ? -12.915 -7.507 17.803 1.00 92.12 95 SER A C 1
ATOM 770 O O . SER A 1 95 ? -13.858 -7.770 17.066 1.00 92.12 95 SER A O 1
ATOM 772 N N . ILE A 1 96 ? -12.234 -6.358 17.712 1.00 93.19 96 ILE A N 1
ATOM 773 C CA . ILE A 1 96 ? -12.531 -5.329 16.705 1.00 93.19 96 ILE A CA 1
ATOM 774 C C . ILE A 1 96 ? -12.334 -5.891 15.297 1.00 93.19 96 ILE A C 1
ATOM 776 O O . ILE A 1 96 ? -13.133 -5.602 14.416 1.00 93.19 96 ILE A O 1
ATOM 780 N N . ALA A 1 97 ? -11.275 -6.673 15.059 1.00 94.62 97 ALA A N 1
ATOM 781 C CA . ALA A 1 97 ? -11.013 -7.262 13.747 1.00 94.62 97 ALA A CA 1
ATOM 782 C C . ALA A 1 97 ? -12.156 -8.188 13.302 1.00 94.62 97 ALA A C 1
ATOM 784 O O . ALA A 1 97 ? -12.615 -8.079 12.163 1.00 94.62 97 ALA A O 1
ATOM 785 N N . SER A 1 98 ? -12.640 -9.034 14.216 1.00 94.25 98 SER A N 1
ATOM 786 C CA . SER A 1 98 ? -13.791 -9.907 13.975 1.00 94.25 98 SER A CA 1
ATOM 787 C C . SER A 1 98 ? -15.068 -9.110 13.702 1.00 94.25 98 SER A C 1
ATOM 789 O O . SER A 1 98 ? -15.734 -9.368 12.705 1.00 94.25 98 SER A O 1
ATOM 791 N N . GLU A 1 99 ? -15.373 -8.109 14.530 1.00 93.69 99 GLU A N 1
ATOM 792 C CA . GLU A 1 99 ? -16.600 -7.306 14.423 1.00 93.69 99 GLU A CA 1
ATOM 793 C C . GLU A 1 99 ? -16.608 -6.404 13.172 1.00 93.69 99 GLU A C 1
ATOM 795 O O . GLU A 1 99 ? -17.600 -6.297 12.459 1.00 93.69 99 GLU A O 1
ATOM 800 N N . ALA A 1 100 ? -15.473 -5.784 12.842 1.00 92.81 100 ALA A N 1
ATOM 801 C CA . ALA A 1 100 ? -15.337 -4.922 11.666 1.00 92.81 100 ALA A CA 1
ATOM 802 C C . ALA A 1 100 ? -15.173 -5.701 10.345 1.00 92.81 100 ALA A C 1
ATOM 804 O O . ALA A 1 100 ? -15.178 -5.084 9.271 1.00 92.81 100 ALA A O 1
ATOM 805 N N . GLY A 1 101 ? -14.958 -7.021 10.396 1.00 94.12 101 GLY A N 1
ATOM 806 C CA . GLY A 1 101 ? -14.667 -7.845 9.220 1.00 94.12 101 GLY A CA 1
ATOM 807 C C . GLY A 1 101 ? -13.386 -7.417 8.493 1.00 94.12 101 GLY A C 1
ATOM 808 O O . GLY A 1 101 ? -13.350 -7.350 7.261 1.00 94.12 101 GLY A O 1
ATOM 809 N N . VAL A 1 102 ? -12.340 -7.056 9.242 1.00 93.75 102 VAL A N 1
ATOM 810 C CA . VAL A 1 102 ? -11.037 -6.629 8.701 1.00 93.75 102 VAL A CA 1
ATOM 811 C C . VAL A 1 102 ? -9.902 -7.443 9.312 1.00 93.75 102 VAL A C 1
ATOM 813 O O . VAL A 1 102 ? -10.020 -7.987 10.404 1.00 93.75 102 VAL A O 1
ATOM 816 N N . SER A 1 103 ? -8.762 -7.517 8.623 1.00 94.56 103 SER A N 1
ATOM 817 C CA . SER A 1 103 ? -7.621 -8.279 9.137 1.00 94.56 103 SER A CA 1
ATOM 818 C C . SER A 1 103 ? -7.061 -7.666 10.425 1.00 94.56 103 SER A C 1
ATOM 820 O O . SER A 1 103 ? -7.015 -6.441 10.579 1.00 94.56 103 SER A O 1
ATOM 822 N N . TYR A 1 104 ? -6.528 -8.515 11.305 1.00 94.31 104 TYR A N 1
ATOM 823 C CA . TYR A 1 104 ? -5.859 -8.087 12.536 1.00 94.31 104 TYR A CA 1
ATOM 824 C C . TYR A 1 104 ? -4.785 -7.017 12.284 1.00 94.31 104 TYR A C 1
ATOM 826 O O . TYR A 1 104 ? -4.714 -6.013 12.990 1.00 94.31 104 TYR A O 1
ATOM 834 N N . ASN A 1 105 ? -3.983 -7.181 11.227 1.00 95.44 105 ASN A N 1
ATOM 835 C CA . ASN A 1 105 ? -2.928 -6.233 10.866 1.00 95.44 105 ASN A CA 1
ATOM 836 C C . ASN A 1 105 ? -3.482 -4.861 10.464 1.00 95.44 105 ASN A C 1
ATOM 838 O O . ASN A 1 105 ? -2.864 -3.839 10.762 1.00 95.44 105 ASN A O 1
ATOM 842 N N . THR A 1 106 ? -4.653 -4.823 9.823 1.00 92.94 106 THR A N 1
ATOM 843 C CA . THR A 1 106 ? -5.339 -3.572 9.485 1.00 92.94 106 THR A CA 1
ATOM 844 C C . THR A 1 106 ? -5.754 -2.828 10.749 1.00 92.94 106 THR A C 1
ATOM 846 O O . THR A 1 106 ? -5.489 -1.635 10.849 1.00 92.94 106 THR A O 1
ATOM 849 N N . VAL A 1 107 ? -6.326 -3.519 11.737 1.00 93.56 107 VAL A N 1
ATOM 850 C CA . VAL A 1 107 ? -6.694 -2.908 13.027 1.00 93.56 107 VAL A CA 1
ATOM 851 C C . VAL A 1 107 ? -5.449 -2.463 13.792 1.00 93.56 107 VAL A C 1
ATOM 853 O O . VAL A 1 107 ? -5.372 -1.323 14.243 1.00 93.56 107 VAL A O 1
ATOM 856 N N . LYS A 1 108 ? -4.423 -3.322 13.861 1.00 94.25 108 LYS A N 1
ATOM 857 C CA . LYS A 1 108 ? -3.145 -3.034 14.528 1.00 94.25 108 LYS A CA 1
ATOM 858 C C . LYS A 1 108 ? -2.458 -1.792 13.958 1.00 94.25 108 LYS A C 1
ATOM 860 O O . LYS A 1 108 ? -1.884 -1.016 14.718 1.00 94.25 108 LYS A O 1
ATOM 865 N N . LYS A 1 109 ? -2.545 -1.577 12.641 1.00 93.25 109 LYS A N 1
ATOM 866 C CA . LYS A 1 109 ? -2.027 -0.375 11.970 1.00 93.25 109 LYS A CA 1
ATOM 867 C C . LYS A 1 109 ? -2.675 0.918 12.483 1.00 93.25 109 LYS A C 1
ATOM 869 O O . LYS A 1 109 ? -2.025 1.955 12.454 1.00 93.25 109 LYS A O 1
ATOM 874 N N . TYR A 1 110 ? -3.923 0.863 12.950 1.00 91.25 110 TYR A N 1
ATOM 875 C CA . TYR A 1 110 ? -4.690 2.020 13.428 1.00 91.25 110 TYR A CA 1
ATOM 876 C C . TYR A 1 110 ? -4.936 2.000 14.946 1.00 91.25 110 TYR A C 1
ATOM 878 O O . TYR A 1 110 ? -5.852 2.665 15.426 1.00 91.25 110 TYR A O 1
ATOM 886 N N . LYS A 1 111 ? -4.115 1.263 15.711 1.00 87.81 111 LYS A N 1
ATOM 887 C CA . LYS A 1 111 ? -4.251 1.111 17.172 1.00 87.81 111 LYS A CA 1
ATOM 888 C C . LYS A 1 111 ? -4.333 2.447 17.923 1.00 87.81 111 LYS A C 1
ATOM 890 O O . LYS A 1 111 ? -5.108 2.565 18.864 1.00 87.81 111 LYS A O 1
ATOM 895 N N . ASP A 1 112 ? -3.570 3.451 17.493 1.00 86.19 112 ASP A N 1
ATOM 896 C CA . ASP A 1 112 ? -3.468 4.721 18.214 1.00 86.19 112 ASP A CA 1
ATOM 897 C C . ASP A 1 112 ? -4.773 5.514 18.068 1.00 86.19 112 ASP A C 1
ATOM 899 O O . ASP A 1 112 ? -5.354 5.935 19.063 1.00 86.19 112 ASP A O 1
ATOM 903 N N . SER A 1 113 ? -5.327 5.560 16.851 1.00 81.50 113 SER A N 1
ATOM 904 C CA . SER A 1 113 ? -6.654 6.133 16.594 1.00 81.50 113 SER A CA 1
ATOM 905 C C . SER A 1 113 ? -7.771 5.387 17.332 1.00 81.50 113 SER A C 1
ATOM 907 O O . SER A 1 113 ? -8.724 6.003 17.792 1.00 81.50 113 SER A O 1
ATOM 909 N N . ILE A 1 114 ? -7.669 4.061 17.475 1.00 81.75 114 ILE A N 1
ATOM 910 C CA . ILE A 1 114 ? -8.642 3.270 18.246 1.00 81.75 114 ILE A CA 1
ATOM 911 C C . ILE A 1 114 ? -8.600 3.654 19.726 1.00 81.75 114 ILE A C 1
ATOM 913 O O . ILE A 1 114 ? -9.654 3.796 20.339 1.00 81.75 114 ILE A O 1
ATOM 917 N N . ASN A 1 115 ? -7.407 3.847 20.293 1.00 80.00 115 ASN A N 1
ATOM 918 C CA . ASN A 1 115 ? -7.243 4.239 21.692 1.00 80.00 115 ASN A CA 1
ATOM 919 C C . ASN A 1 115 ? -7.793 5.643 21.974 1.00 80.00 115 ASN A C 1
ATOM 921 O O . ASN A 1 115 ? -8.342 5.874 23.047 1.00 80.00 115 ASN A O 1
ATOM 925 N N . GLU A 1 116 ? -7.666 6.575 21.030 1.00 79.31 116 GLU A N 1
ATOM 926 C CA . GLU A 1 116 ? -8.283 7.905 21.127 1.00 79.31 116 GLU A CA 1
ATOM 927 C C . GLU A 1 116 ? -9.809 7.803 21.141 1.00 79.31 116 GLU A C 1
ATOM 929 O O . GLU A 1 116 ? -10.462 8.330 22.042 1.00 79.31 116 GLU A O 1
ATOM 934 N N . ILE A 1 117 ? -10.374 7.036 20.200 1.00 76.00 117 ILE A N 1
ATOM 935 C CA . ILE A 1 117 ? -11.818 6.798 20.150 1.00 76.00 117 ILE A CA 1
ATOM 936 C C . ILE A 1 117 ? -12.253 6.140 21.467 1.00 76.00 117 ILE A C 1
ATOM 938 O O . ILE A 1 117 ? -13.264 6.557 22.025 1.00 76.00 117 ILE A O 1
ATOM 942 N N . ALA A 1 118 ? -11.499 5.155 21.985 1.00 68.62 118 ALA A N 1
ATOM 943 C CA . ALA A 1 118 ? -11.737 4.423 23.247 1.00 68.62 118 ALA A CA 1
ATOM 944 C C . ALA A 1 118 ? -11.787 5.301 24.499 1.00 68.62 118 ALA A C 1
ATOM 946 O O . ALA A 1 118 ? -12.509 4.960 25.426 1.00 68.62 118 ALA A O 1
ATOM 947 N N . LYS A 1 119 ? -11.049 6.413 24.518 1.00 66.62 119 LYS A N 1
ATOM 948 C CA . LYS A 1 119 ? -10.985 7.348 25.653 1.00 66.62 119 LYS A CA 1
ATOM 949 C C . LYS A 1 119 ? -12.053 8.440 25.627 1.00 66.62 119 LYS A C 1
ATOM 951 O O . LYS A 1 119 ? -12.165 9.193 26.587 1.00 66.62 119 LYS A O 1
ATOM 956 N N . THR A 1 120 ? -12.768 8.592 24.516 1.00 58.88 120 THR A N 1
ATOM 957 C CA . THR A 1 120 ? -13.763 9.656 24.366 1.00 58.88 120 THR A CA 1
ATOM 958 C C . THR A 1 120 ? -15.052 9.226 25.082 1.00 58.88 120 THR A C 1
ATOM 960 O O . THR A 1 120 ? -15.829 8.467 24.503 1.00 58.88 120 THR A O 1
ATOM 963 N N . TYR A 1 121 ? -15.194 9.725 26.322 1.00 46.72 121 TYR A N 1
ATOM 964 C CA . TYR A 1 121 ? -16.227 9.508 27.358 1.00 46.72 121 TYR A CA 1
ATOM 965 C C . TYR A 1 121 ? -16.260 8.124 28.015 1.00 46.72 121 TYR A C 1
ATOM 967 O O . TYR A 1 121 ? -16.640 7.138 27.345 1.00 46.72 121 TYR A O 1
#

Nearest PDB structures (foldseek):
  4a6d-assembly1_A  TM=3.971E-01  e=5.001E+00  Homo sapiens
  7wup-assembly1_B  TM=2.227E-01  e=1.634E+00  Apiospora montagnei NRRL 25634
  7wvs-assembly1_A  TM=2.071E-01  e=1.535E+00  Aspergillus carbonarius ITEM 5010
  7y3h-assembly1_A  TM=2.237E-01  e=1.968E+00  Apiospora montagnei NRRL 25634
  8h3t-assembly1_B  TM=3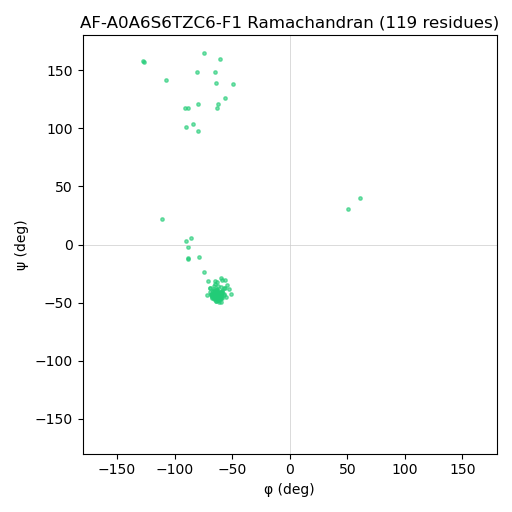.278E-01  e=9.909E+00  Streptomyces galtieri

Mean predicted aligned error: 14.74 Å

Secondary structure (DSSP, 8-state):
------HHHHHHHHHHHHHHHHHHHHHHTSS-HHHHHHHHHHHHHHHHHHTPPPPHHHHHHHHHHHHHHHHHHHHHHHHHHHHHHHTT----HHHHHHHHT--HHHHHHTHHHHHHHHH--

Solvent-accessible surface area (backbone atoms only — not comparable to full-atom values): 6960 Å² total; per-residue (Å²): 136,87,84,88,66,56,75,69,57,46,55,51,51,50,51,51,51,54,50,52,51,50,50,55,52,48,63,65,66,67,51,51,76,66,54,51,50,49,52,52,51,49,54,50,51,52,54,52,59,75,65,56,74,77,52,69,69,60,53,48,52,53,50,52,54,51,50,50,54,51,50,52,52,50,49,36,46,52,51,25,52,52,52,35,52,77,68,72,46,84,89,42,62,66,52,38,14,63,67,36,73,45,55,53,68,62,42,59,76,43,44,68,62,50,52,54,59,68,64,64,124

Radius of gyration: 33.32 Å; Cα contacts (8 Å, |Δi|>4): 45; chains: 1; bounding box: 77×41×69 Å